Protein AF-A0A3M9ZM61-F1 (afdb_monomer_lite)

Radius of gyration: 12.22 Å; chains: 1; bounding box: 28×28×32 Å

Structure (mmCIF, N/CA/C/O backbone):
data_AF-A0A3M9ZM61-F1
#
_entry.id   AF-A0A3M9ZM61-F1
#
loop_
_atom_site.group_PDB
_atom_site.id
_atom_site.type_symbol
_atom_site.label_atom_id
_atom_site.label_alt_id
_atom_site.label_comp_id
_atom_site.label_asym_id
_atom_site.label_entity_id
_atom_site.label_seq_id
_atom_site.pdbx_PDB_ins_code
_atom_site.Cartn_x
_atom_site.Cartn_y
_atom_site.Cartn_z
_atom_site.occupancy
_atom_site.B_iso_or_equiv
_atom_site.auth_seq_id
_atom_site.auth_comp_id
_atom_site.auth_asym_id
_atom_site.auth_atom_id
_atom_site.pdbx_PDB_model_num
ATOM 1 N N . GLY A 1 1 ? -8.628 3.434 -0.830 1.00 90.06 1 GLY A N 1
ATOM 2 C CA . GLY A 1 1 ? -7.466 4.062 -1.482 1.00 90.06 1 GLY A CA 1
ATOM 3 C C . GLY A 1 1 ? -6.271 3.171 -1.245 1.00 90.06 1 GLY A C 1
ATOM 4 O O . GLY A 1 1 ? -6.468 1.972 -1.159 1.00 90.06 1 GLY A O 1
ATOM 5 N N . GLU A 1 2 ? -5.078 3.734 -1.096 1.00 92.44 2 GLU A N 1
ATOM 6 C CA . GLU A 1 2 ? -3.835 2.996 -0.780 1.00 92.44 2 GLU A CA 1
ATOM 7 C C . GLU A 1 2 ? -3.310 3.297 0.636 1.00 92.44 2 GLU A C 1
ATOM 9 O O . GLU A 1 2 ? -2.161 3.027 0.968 1.00 92.44 2 GLU A O 1
ATOM 14 N N . THR A 1 3 ? -4.156 3.884 1.482 1.00 95.19 3 THR A N 1
ATOM 15 C CA . THR A 1 3 ? -3.845 4.219 2.873 1.00 95.19 3 THR A CA 1
ATOM 16 C C . THR A 1 3 ? -4.887 3.588 3.781 1.00 95.19 3 THR A C 1
ATOM 18 O O . THR A 1 3 ? -6.087 3.690 3.508 1.00 95.19 3 THR A O 1
ATOM 21 N N . LEU A 1 4 ? -4.427 2.970 4.865 1.00 95.00 4 LEU A N 1
ATOM 22 C CA . LEU A 1 4 ? -5.252 2.401 5.922 1.00 95.00 4 LEU A CA 1
ATOM 23 C C . LEU A 1 4 ? -4.955 3.126 7.238 1.00 95.00 4 LEU A C 1
ATOM 25 O O . LEU A 1 4 ? -3.800 3.386 7.560 1.00 95.00 4 LEU A O 1
ATOM 29 N N . GLY A 1 5 ? -5.996 3.483 7.989 1.00 95.44 5 GLY A N 1
ATOM 30 C CA . GLY A 1 5 ? -5.839 4.063 9.322 1.00 95.44 5 GLY A CA 1
ATOM 31 C C . GLY A 1 5 ? -5.704 2.962 10.368 1.00 95.44 5 GLY A C 1
ATOM 32 O O . GLY A 1 5 ? -6.659 2.220 10.579 1.00 95.44 5 GLY A O 1
ATOM 33 N N . ILE A 1 6 ? -4.553 2.878 11.031 1.00 95.44 6 ILE A N 1
ATOM 34 C CA . ILE A 1 6 ? -4.256 1.874 12.060 1.00 95.44 6 ILE A CA 1
ATOM 35 C C . ILE A 1 6 ? -3.964 2.621 13.359 1.00 95.44 6 ILE A C 1
ATOM 37 O O . ILE A 1 6 ? -3.039 3.425 13.414 1.00 95.44 6 ILE A O 1
ATOM 41 N N . ASP A 1 7 ? -4.803 2.438 14.381 1.00 93.44 7 ASP A N 1
ATOM 42 C CA . ASP A 1 7 ? -4.722 3.169 15.659 1.00 93.44 7 ASP A CA 1
ATOM 43 C C . ASP A 1 7 ? -4.617 4.702 15.506 1.00 93.44 7 ASP A C 1
ATOM 45 O O . ASP A 1 7 ? -3.946 5.399 16.266 1.00 93.44 7 ASP A O 1
ATOM 49 N N . GLY A 1 8 ? -5.296 5.251 14.492 1.00 92.31 8 GLY A N 1
ATOM 50 C CA . GLY A 1 8 ? -5.276 6.684 14.174 1.00 92.31 8 GLY A CA 1
ATOM 51 C C . GLY A 1 8 ? -4.034 7.155 13.410 1.00 92.31 8 GLY A C 1
ATOM 52 O O . GLY A 1 8 ? -3.953 8.334 13.064 1.00 92.31 8 GLY A O 1
ATOM 53 N N . VAL A 1 9 ? -3.097 6.257 13.101 1.00 95.88 9 VAL A N 1
ATOM 54 C CA . VAL A 1 9 ? -1.936 6.524 12.250 1.00 95.88 9 VAL A CA 1
ATOM 55 C C . VAL A 1 9 ? -2.294 6.196 10.797 1.00 95.88 9 VAL A C 1
ATOM 57 O O . VAL A 1 9 ? -2.737 5.080 10.517 1.00 95.88 9 VAL A O 1
ATOM 60 N N . PRO A 1 10 ? -2.133 7.135 9.848 1.00 96.56 10 PRO A N 1
ATOM 61 C CA . PRO A 1 10 ? -2.252 6.812 8.434 1.00 96.56 10 PRO A CA 1
ATOM 62 C C . PRO A 1 10 ? -1.052 5.959 8.010 1.00 96.56 10 PRO A C 1
ATOM 64 O O . PRO A 1 10 ? 0.086 6.409 8.098 1.00 96.56 10 PRO A O 1
ATOM 67 N N . THR A 1 11 ? -1.307 4.746 7.533 1.00 97.81 11 THR A N 1
ATOM 68 C CA . THR A 1 11 ? -0.293 3.818 7.019 1.00 97.81 11 THR A CA 1
ATOM 69 C C . THR A 1 11 ? -0.486 3.653 5.519 1.00 97.81 11 THR A C 1
ATOM 71 O O . THR A 1 11 ? -1.564 3.258 5.065 1.00 97.81 11 THR A O 1
ATOM 74 N N . AR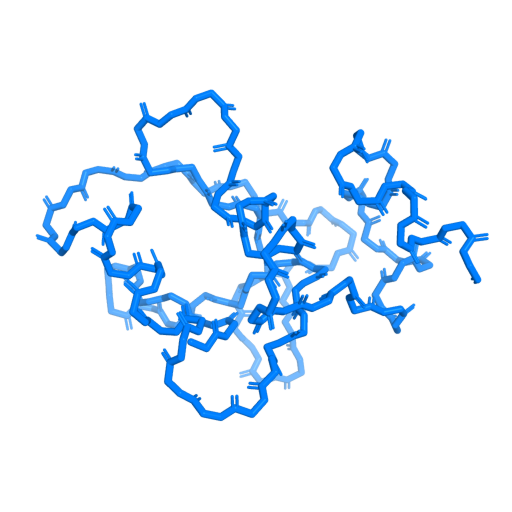G A 1 12 ? 0.545 3.967 4.733 1.00 97.69 12 ARG A N 1
ATOM 75 C CA . ARG A 1 12 ? 0.561 3.730 3.288 1.00 97.69 12 ARG A CA 1
ATOM 76 C C . ARG A 1 12 ? 0.823 2.250 3.024 1.00 97.69 12 ARG A C 1
ATOM 78 O O . ARG A 1 12 ? 1.737 1.653 3.586 1.00 97.69 12 ARG A O 1
ATOM 85 N N . LEU A 1 13 ? 0.028 1.658 2.145 1.00 98.00 13 LEU A N 1
ATOM 86 C CA . LEU A 1 13 ? 0.211 0.279 1.718 1.00 98.00 13 LEU A CA 1
ATOM 87 C C . LEU A 1 13 ? 1.375 0.216 0.723 1.00 98.00 13 LEU A C 1
ATOM 89 O O . LEU A 1 13 ? 1.333 0.852 -0.331 1.00 98.00 13 LEU A O 1
ATOM 93 N N . SER A 1 14 ? 2.425 -0.528 1.070 1.00 98.06 14 SER A N 1
ATOM 94 C CA . SER A 1 14 ? 3.599 -0.693 0.214 1.00 98.06 14 SER A CA 1
ATOM 95 C C . SER A 1 14 ? 3.220 -1.320 -1.126 1.00 98.06 14 SER A C 1
ATOM 97 O O . SER A 1 14 ? 2.383 -2.228 -1.179 1.00 98.06 14 SER A O 1
ATOM 99 N N . LEU A 1 15 ? 3.838 -0.821 -2.200 1.00 97.94 15 LEU A N 1
ATOM 100 C CA . LEU A 1 15 ? 3.634 -1.241 -3.590 1.00 97.94 15 LEU A CA 1
ATOM 101 C C . LEU A 1 15 ? 2.201 -1.106 -4.121 1.00 97.94 15 LEU A C 1
ATOM 103 O O . LEU A 1 15 ? 1.924 -1.615 -5.202 1.00 97.94 15 LEU A O 1
ATOM 107 N N . VAL A 1 16 ? 1.280 -0.441 -3.425 1.00 97.81 16 VAL A N 1
ATOM 108 C CA . VAL A 1 16 ? -0.090 -0.256 -3.917 1.00 97.81 16 VAL A CA 1
ATOM 109 C C . VAL A 1 16 ? -0.238 1.135 -4.511 1.00 97.81 16 VAL A C 1
ATOM 111 O O . VA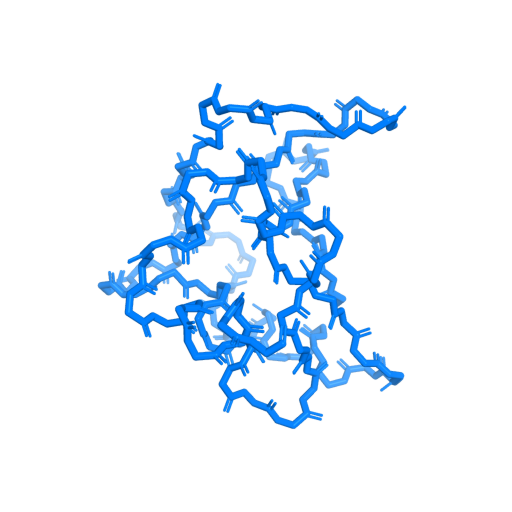L A 1 16 ? 0.017 2.130 -3.838 1.00 97.81 16 VAL A O 1
ATOM 114 N N . ARG A 1 17 ? -0.725 1.188 -5.752 1.00 97.38 17 ARG A N 1
ATOM 115 C CA . ARG A 1 17 ? -1.237 2.398 -6.391 1.00 97.38 17 ARG A CA 1
ATOM 116 C C . ARG A 1 17 ? -2.729 2.238 -6.644 1.00 97.38 17 ARG A C 1
ATOM 118 O O . ARG A 1 17 ? -3.133 1.460 -7.509 1.00 97.38 17 ARG A O 1
ATOM 125 N N . ALA A 1 18 ? -3.560 2.947 -5.893 1.00 97.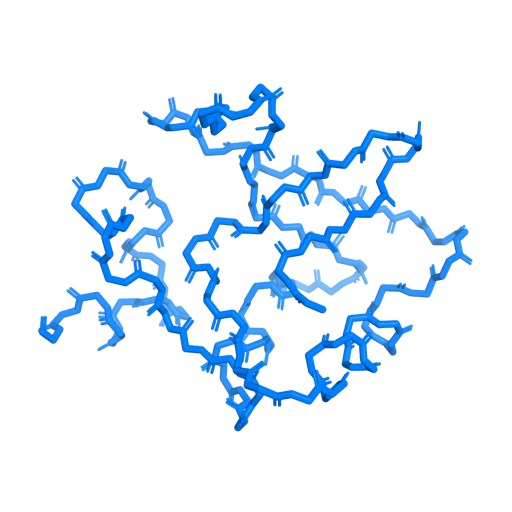38 18 ALA A N 1
ATOM 126 C CA . ALA A 1 18 ? -5.007 2.885 -6.054 1.00 97.38 18 ALA A CA 1
ATOM 127 C C . ALA A 1 18 ? -5.449 3.500 -7.393 1.00 97.38 18 ALA A C 1
ATOM 129 O O . ALA A 1 18 ? -4.990 4.567 -7.803 1.00 97.38 18 ALA A O 1
ATOM 130 N N . GLY A 1 19 ? -6.377 2.824 -8.064 1.00 94.69 19 GLY A N 1
ATOM 131 C CA . GLY A 1 19 ? -7.058 3.334 -9.245 1.00 94.69 19 GLY A CA 1
ATOM 132 C C . GLY A 1 19 ? -8.092 4.418 -8.907 1.00 94.69 19 GLY A C 1
ATOM 133 O O . GLY A 1 19 ? -8.345 4.719 -7.737 1.00 94.69 19 GLY A O 1
ATOM 134 N N . PRO A 1 20 ? -8.716 5.022 -9.932 1.00 93.94 20 PRO A N 1
ATOM 135 C CA . PRO A 1 20 ? -9.765 6.014 -9.733 1.00 93.94 20 PRO A CA 1
ATOM 136 C C . PRO A 1 20 ? -11.025 5.399 -9.105 1.00 93.94 20 PRO A C 1
ATOM 138 O O . PRO A 1 20 ? -11.338 4.228 -9.310 1.00 93.94 20 PRO A O 1
ATOM 141 N N . GLY A 1 21 ? -11.799 6.233 -8.409 1.00 93.19 21 GLY A N 1
ATOM 142 C CA . GLY A 1 21 ? -13.051 5.829 -7.766 1.00 93.19 21 GLY A CA 1
ATOM 143 C C . GLY A 1 21 ? -12.864 5.322 -6.336 1.00 93.19 21 GLY A C 1
ATOM 144 O O . GLY A 1 21 ? -11.856 5.591 -5.683 1.00 93.19 21 GLY A O 1
ATOM 145 N N . ASP A 1 22 ? -13.877 4.629 -5.826 1.00 94.00 22 ASP A N 1
ATOM 146 C CA . ASP A 1 22 ? -13.968 4.157 -4.442 1.00 94.00 22 ASP A CA 1
ATOM 147 C C . ASP A 1 22 ? -13.665 2.662 -4.275 1.00 94.00 22 ASP A C 1
ATOM 149 O O . ASP A 1 22 ? -13.450 2.226 -3.147 1.00 94.00 22 ASP A O 1
ATOM 153 N N . GLY A 1 23 ? -13.549 1.891 -5.362 1.00 96.06 23 GLY A N 1
ATOM 154 C CA . GLY A 1 23 ? -13.379 0.432 -5.316 1.00 96.06 23 GLY A CA 1
ATOM 155 C C . GLY A 1 23 ? -12.243 -0.048 -4.405 1.00 96.06 23 GLY A C 1
ATOM 156 O O . GLY A 1 23 ? -12.442 -0.954 -3.600 1.00 96.06 23 GLY A O 1
ATOM 157 N N . ALA A 1 24 ? -11.081 0.614 -4.426 1.00 96.62 24 ALA A N 1
ATOM 158 C CA . ALA A 1 24 ? -9.971 0.273 -3.532 1.00 96.62 24 ALA A CA 1
ATOM 159 C C . ALA A 1 24 ? -10.296 0.562 -2.056 1.00 96.62 24 ALA A C 1
ATOM 161 O O . ALA A 1 24 ? -9.828 -0.130 -1.160 1.00 96.62 24 ALA A O 1
ATOM 162 N N . ALA A 1 25 ? -11.069 1.617 -1.773 1.00 95.75 25 ALA A N 1
ATOM 163 C CA . ALA A 1 25 ? -11.522 1.912 -0.413 1.00 95.75 25 ALA A CA 1
ATOM 164 C C . ALA A 1 25 ? -12.576 0.902 0.056 1.00 95.75 25 ALA A C 1
ATOM 166 O O . ALA A 1 25 ? -12.499 0.437 1.188 1.00 95.75 25 ALA A O 1
ATOM 167 N N . SER A 1 26 ? -13.519 0.538 -0.813 1.00 95.62 26 SER A N 1
ATOM 168 C CA . SER A 1 26 ? -14.544 -0.464 -0.520 1.00 95.62 26 SER A CA 1
ATOM 169 C C . SER A 1 26 ? -13.938 -1.843 -0.268 1.00 95.62 26 SER A C 1
ATOM 171 O O . SER A 1 26 ? -14.317 -2.485 0.706 1.00 95.62 26 SER A O 1
ATOM 173 N N . LEU A 1 27 ? -12.966 -2.262 -1.086 1.00 95.25 27 LEU A N 1
ATOM 174 C CA . LEU A 1 27 ? -12.249 -3.522 -0.890 1.00 95.25 27 LEU A CA 1
ATOM 175 C C . LEU A 1 27 ? -11.445 -3.513 0.416 1.00 95.25 27 LEU A C 1
ATOM 177 O O . LEU A 1 27 ? -11.496 -4.470 1.178 1.00 95.25 27 LEU A O 1
ATOM 181 N N . LEU A 1 28 ? -10.759 -2.410 0.731 1.00 94.31 28 LEU A N 1
ATOM 182 C CA . LEU A 1 28 ? -10.075 -2.283 2.021 1.00 94.31 28 LEU A CA 1
ATOM 183 C C . LEU A 1 28 ? -11.028 -2.438 3.204 1.00 94.31 28 LEU A C 1
ATOM 185 O O . LEU A 1 28 ? -10.684 -3.113 4.162 1.00 94.31 28 LEU A O 1
ATOM 189 N N . LEU A 1 29 ? -12.218 -1.838 3.146 1.00 93.62 29 LEU A N 1
ATOM 190 C CA . LEU A 1 29 ? -13.204 -1.947 4.223 1.00 93.62 29 LEU A CA 1
ATOM 191 C C . LEU A 1 29 ? -13.787 -3.358 4.362 1.00 93.62 29 LEU A C 1
ATOM 193 O O . LEU A 1 29 ? -14.184 -3.724 5.465 1.00 93.62 29 LEU A O 1
ATOM 197 N N . SER A 1 30 ? -13.864 -4.134 3.275 1.00 93.62 30 SER A N 1
ATOM 198 C CA . SER A 1 30 ? -14.332 -5.522 3.339 1.00 93.62 30 SER A CA 1
ATOM 199 C C . SER A 1 30 ? -13.261 -6.490 3.835 1.00 93.62 30 SER A C 1
ATOM 201 O O . SER A 1 30 ? -13.595 -7.433 4.542 1.00 93.62 30 SER A O 1
ATOM 203 N N . GLU A 1 31 ? -11.995 -6.267 3.473 1.00 93.62 31 GLU A N 1
ATOM 204 C CA . GLU A 1 31 ? -10.867 -7.108 3.903 1.00 93.62 31 GLU A CA 1
ATOM 205 C C . GLU A 1 31 ? -10.374 -6.741 5.313 1.00 93.62 31 GLU A C 1
ATOM 207 O O . GLU A 1 31 ? -9.928 -7.600 6.067 1.00 93.62 31 GLU A O 1
ATOM 212 N N . CYS A 1 32 ? -10.463 -5.462 5.682 1.00 94.38 32 CYS A N 1
ATOM 213 C CA . CYS A 1 32 ? -9.988 -4.902 6.945 1.00 94.38 32 CYS A CA 1
ATOM 214 C C . CYS A 1 32 ? -11.132 -4.172 7.657 1.00 94.38 32 CYS A C 1
ATOM 216 O O . CYS A 1 32 ? -11.221 -2.940 7.634 1.00 94.38 32 CYS A O 1
ATOM 218 N N . GLU A 1 33 ? -12.030 -4.938 8.277 1.00 93.00 33 GLU A N 1
ATOM 219 C CA . GLU A 1 33 ? -13.183 -4.377 8.981 1.00 93.00 33 GLU A CA 1
ATOM 220 C C . GLU A 1 33 ? -12.734 -3.487 10.160 1.00 93.00 33 GLU A C 1
ATOM 222 O O . GLU A 1 33 ? -11.918 -3.906 10.987 1.00 93.00 33 GLU A O 1
ATOM 227 N N . PRO A 1 34 ? -13.261 -2.255 10.296 1.00 93.50 34 PRO A N 1
ATOM 228 C CA . PRO A 1 34 ? -12.906 -1.383 11.409 1.00 93.50 34 PRO A CA 1
ATOM 229 C C . PRO A 1 34 ? -13.109 -2.049 12.778 1.00 93.50 34 PRO A C 1
ATOM 231 O O . PRO A 1 34 ? -14.191 -2.535 13.099 1.00 93.50 34 PRO A O 1
ATOM 234 N N . GLY A 1 35 ? -12.069 -2.013 13.613 1.00 91.94 35 GLY A N 1
ATOM 235 C CA . GLY A 1 35 ? -12.064 -2.645 14.937 1.00 91.94 35 GLY A CA 1
ATOM 236 C C . GLY A 1 35 ? -11.512 -4.074 14.957 1.00 91.94 35 GLY A C 1
ATOM 237 O O . GLY A 1 35 ? -11.411 -4.655 16.039 1.00 91.94 35 GLY A O 1
ATOM 238 N N . SER A 1 36 ? -11.126 -4.634 13.806 1.00 92.38 36 SER A N 1
ATOM 239 C CA . SER A 1 36 ? -10.390 -5.896 13.741 1.00 92.38 36 SER A CA 1
ATOM 240 C C . SER A 1 36 ? -8.930 -5.734 14.180 1.00 92.38 36 SER A C 1
ATOM 242 O O . SER A 1 36 ? -8.364 -4.640 14.186 1.00 92.38 36 SER A O 1
ATOM 244 N N . TRP A 1 37 ? -8.292 -6.858 14.508 1.00 93.25 37 TRP A N 1
ATOM 245 C CA . TRP A 1 37 ? -6.840 -6.912 14.664 1.00 93.25 37 TRP A CA 1
ATOM 246 C C . TRP A 1 37 ? -6.162 -6.966 13.299 1.00 93.25 37 TRP A C 1
ATOM 248 O O . TRP A 1 37 ? -6.666 -7.605 12.374 1.00 93.25 37 TRP A O 1
ATOM 258 N N . VAL A 1 38 ? -4.997 -6.332 13.204 1.00 96.62 38 VAL A N 1
ATOM 259 C CA . VAL A 1 38 ? -4.140 -6.378 12.020 1.00 96.62 38 VAL A CA 1
ATOM 260 C C . VAL A 1 38 ? -2.701 -6.679 12.422 1.00 96.62 38 VAL A C 1
ATOM 262 O O . VAL A 1 38 ? -2.278 -6.379 13.540 1.00 96.62 38 VAL A O 1
ATOM 265 N N . THR A 1 39 ? -1.936 -7.263 11.507 1.00 96.81 39 THR A N 1
ATOM 266 C CA . THR A 1 39 ? -0.473 -7.318 11.596 1.00 96.81 39 THR A CA 1
ATOM 267 C C . THR A 1 39 ? 0.104 -6.382 10.551 1.00 96.81 39 THR A C 1
ATOM 269 O O . THR A 1 39 ? -0.296 -6.421 9.388 1.00 96.81 39 THR A O 1
ATOM 272 N N . VAL A 1 40 ? 1.023 -5.525 10.981 1.00 97.38 40 VAL A N 1
ATOM 273 C CA . VAL A 1 40 ? 1.689 -4.544 10.127 1.00 97.38 40 VAL A CA 1
ATOM 274 C C . VAL A 1 40 ? 3.133 -4.979 9.965 1.00 97.38 40 VAL A C 1
ATOM 276 O O . VAL A 1 40 ? 3.856 -5.071 10.955 1.00 97.38 40 VAL A O 1
ATOM 279 N N . ASP A 1 41 ? 3.519 -5.252 8.727 1.00 97.38 41 ASP A N 1
ATOM 280 C CA . ASP A 1 41 ? 4.885 -5.570 8.333 1.00 97.38 41 ASP A CA 1
ATOM 281 C C . ASP A 1 41 ? 5.469 -4.342 7.627 1.00 97.38 41 ASP A C 1
ATOM 283 O O . ASP A 1 41 ? 5.033 -3.980 6.532 1.00 97.38 41 ASP A O 1
ATOM 287 N N . ILE A 1 42 ? 6.334 -3.609 8.327 1.00 98.25 42 ILE A N 1
ATOM 288 C CA . ILE A 1 42 ? 6.894 -2.344 7.838 1.00 98.25 42 ILE A CA 1
ATOM 289 C C . ILE A 1 42 ? 7.939 -2.657 6.778 1.00 98.25 42 ILE A C 1
ATOM 291 O O . ILE A 1 42 ? 8.759 -3.534 6.986 1.00 98.25 42 ILE A O 1
ATOM 295 N N . ASP A 1 43 ? 7.931 -1.899 5.685 1.00 97.75 43 ASP A N 1
ATOM 296 C CA . ASP A 1 43 ? 8.942 -2.027 4.638 1.00 97.75 43 ASP A CA 1
ATOM 297 C C . ASP A 1 43 ? 10.318 -1.602 5.174 1.00 97.75 43 ASP A C 1
ATOM 299 O O . ASP A 1 43 ? 10.566 -0.414 5.389 1.00 97.75 43 ASP A O 1
ATOM 303 N N . ASP A 1 44 ? 11.222 -2.553 5.393 1.00 96.88 44 ASP A N 1
ATOM 304 C CA . ASP A 1 44 ? 12.538 -2.310 5.995 1.00 96.88 44 ASP A CA 1
ATOM 305 C C . ASP A 1 44 ? 13.401 -1.352 5.158 1.00 96.88 44 ASP A C 1
ATOM 307 O O . ASP A 1 44 ? 14.222 -0.592 5.687 1.00 96.88 44 ASP A O 1
ATOM 311 N N . ALA A 1 45 ? 13.221 -1.364 3.836 1.00 96.38 45 ALA A N 1
ATOM 312 C CA . ALA A 1 45 ? 13.990 -0.544 2.909 1.00 96.38 45 ALA A CA 1
ATOM 313 C C . ALA A 1 45 ? 13.367 0.843 2.681 1.00 96.38 45 ALA A C 1
ATOM 315 O O . ALA A 1 45 ? 14.075 1.792 2.326 1.00 96.38 45 ALA A O 1
ATOM 316 N N . MET A 1 46 ? 12.061 0.985 2.914 1.00 95.69 46 MET A N 1
ATOM 317 C CA . MET A 1 46 ? 11.335 2.251 2.821 1.00 95.69 46 MET A CA 1
ATOM 318 C C . MET A 1 46 ? 10.330 2.421 3.966 1.00 95.69 46 MET A C 1
ATOM 320 O O . MET A 1 46 ? 9.139 2.527 3.706 1.00 95.69 46 MET A O 1
ATOM 324 N N . PRO A 1 47 ? 10.766 2.528 5.230 1.00 96.81 47 PRO A N 1
ATOM 325 C CA . PRO A 1 47 ? 9.861 2.422 6.379 1.00 96.81 47 PRO A CA 1
ATOM 326 C C . PRO A 1 47 ? 8.864 3.580 6.509 1.00 96.81 47 PRO A C 1
ATOM 328 O O . PRO A 1 47 ? 7.854 3.454 7.203 1.00 96.81 47 PRO A O 1
ATOM 331 N N . ILE A 1 48 ? 9.140 4.716 5.862 1.00 97.06 48 ILE A N 1
ATOM 332 C CA . ILE A 1 48 ? 8.301 5.916 5.866 1.00 97.06 48 ILE A CA 1
ATOM 333 C C . ILE A 1 48 ? 8.240 6.541 4.473 1.00 97.06 48 ILE A C 1
ATOM 335 O O . ILE A 1 48 ? 9.228 6.543 3.736 1.00 97.06 48 ILE A O 1
ATOM 339 N N . ASP A 1 49 ? 7.094 7.119 4.128 1.00 94.19 49 ASP A N 1
ATOM 340 C CA . ASP A 1 49 ? 6.934 7.894 2.903 1.00 94.19 49 ASP A CA 1
ATOM 341 C C . ASP A 1 49 ? 7.357 9.366 3.081 1.00 94.19 49 ASP A C 1
ATOM 343 O O . ASP A 1 49 ? 7.757 9.818 4.158 1.00 94.19 49 ASP A O 1
ATOM 347 N N . ALA A 1 50 ? 7.259 10.147 2.002 1.00 91.81 50 ALA A N 1
ATOM 348 C CA . ALA A 1 50 ? 7.630 11.563 2.001 1.00 91.81 50 ALA A CA 1
ATOM 349 C C . ALA A 1 50 ? 6.781 12.441 2.946 1.00 91.81 50 ALA A C 1
ATOM 351 O O . ALA A 1 50 ? 7.211 13.540 3.298 1.00 91.81 50 ALA A O 1
ATOM 352 N N . ALA A 1 51 ? 5.588 11.986 3.343 1.00 92.31 51 ALA A N 1
ATOM 353 C CA . ALA A 1 51 ? 4.720 12.664 4.302 1.00 92.31 51 ALA A CA 1
ATOM 354 C C . ALA A 1 51 ? 4.958 12.190 5.751 1.00 92.31 51 ALA A C 1
ATOM 356 O O . ALA A 1 51 ? 4.350 12.729 6.677 1.00 92.31 51 ALA A O 1
ATOM 357 N N . GLY A 1 52 ? 5.853 11.217 5.956 1.00 95.00 52 GLY A N 1
ATOM 358 C CA . GLY A 1 52 ? 6.157 10.620 7.253 1.00 95.00 52 GLY A CA 1
ATOM 359 C C . GLY A 1 52 ? 5.181 9.519 7.673 1.00 95.00 52 GLY A C 1
ATOM 360 O O . GLY A 1 52 ? 5.203 9.115 8.835 1.00 95.00 52 GLY A O 1
ATOM 361 N N . ALA A 1 53 ? 4.323 9.040 6.767 1.00 96.62 53 ALA A N 1
ATOM 362 C CA . ALA A 1 53 ? 3.449 7.904 7.035 1.00 96.62 53 ALA A CA 1
ATOM 363 C C . ALA A 1 53 ? 4.251 6.595 6.943 1.00 96.62 53 ALA A C 1
ATOM 365 O O . ALA A 1 53 ? 5.052 6.454 6.015 1.00 96.62 53 ALA A O 1
ATOM 366 N N . PRO A 1 54 ? 4.041 5.622 7.851 1.00 98.25 54 PRO A N 1
ATOM 367 C CA . PRO A 1 54 ? 4.635 4.300 7.710 1.00 98.25 54 PRO A CA 1
ATOM 368 C C . PRO A 1 54 ? 4.217 3.646 6.394 1.00 98.25 54 PRO A C 1
ATOM 370 O O . PRO A 1 54 ? 3.061 3.777 5.980 1.00 98.25 54 PRO A O 1
ATOM 373 N N . VAL A 1 55 ? 5.137 2.918 5.771 1.00 98.38 55 VAL A N 1
ATOM 374 C CA . VAL A 1 55 ? 4.888 2.139 4.552 1.00 98.38 55 VAL A CA 1
ATOM 375 C C . VAL A 1 55 ? 4.952 0.660 4.907 1.00 98.38 55 VAL A C 1
AT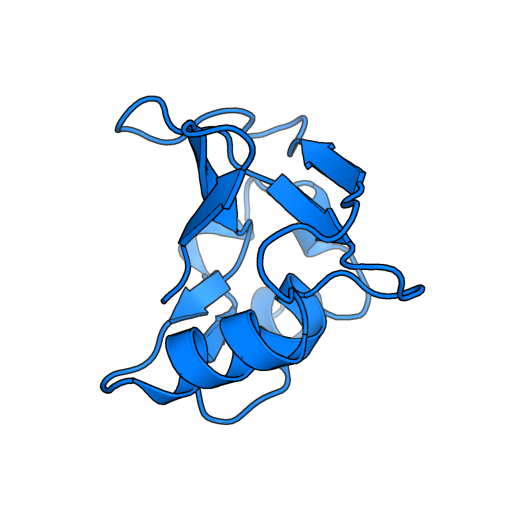OM 377 O O . VAL A 1 55 ? 5.925 0.219 5.515 1.00 98.38 55 VAL A O 1
ATOM 380 N N . ALA A 1 56 ? 3.908 -0.099 4.575 1.00 98.31 56 ALA A N 1
ATOM 381 C CA . ALA A 1 56 ? 3.766 -1.456 5.100 1.00 98.31 56 ALA A CA 1
ATOM 382 C C . ALA A 1 56 ? 2.996 -2.419 4.191 1.00 98.31 56 ALA A C 1
ATOM 384 O O . ALA A 1 56 ? 2.108 -2.016 3.431 1.00 98.31 56 ALA A O 1
ATOM 385 N N . ALA A 1 57 ? 3.264 -3.712 4.351 1.00 98.06 57 ALA A N 1
ATOM 386 C CA . ALA A 1 57 ? 2.315 -4.769 4.035 1.00 98.06 57 ALA A CA 1
ATOM 387 C C . ALA A 1 57 ? 1.410 -5.018 5.254 1.00 98.06 57 ALA A C 1
ATOM 389 O O . ALA A 1 57 ? 1.885 -5.217 6.372 1.00 98.06 57 ALA A O 1
ATOM 390 N N . VAL A 1 58 ? 0.088 -4.988 5.066 1.00 98.00 58 VAL A N 1
ATOM 391 C CA . VAL A 1 58 ? -0.870 -5.125 6.178 1.00 98.00 58 VAL A CA 1
ATOM 392 C C . VAL A 1 58 ? -1.692 -6.395 6.031 1.00 98.00 58 VAL A C 1
ATOM 394 O O . VAL A 1 58 ? -2.286 -6.629 4.985 1.00 98.00 58 VAL A O 1
ATOM 397 N N . HIS A 1 59 ? -1.774 -7.190 7.095 1.00 97.25 59 HIS A N 1
ATOM 398 C CA . HIS A 1 59 ? -2.555 -8.423 7.153 1.00 97.25 59 HIS A CA 1
ATOM 399 C C . HIS A 1 59 ? -3.782 -8.226 8.042 1.00 97.25 59 HIS A C 1
ATOM 401 O O . HIS A 1 59 ? -3.653 -7.934 9.232 1.00 97.25 59 HIS A O 1
ATOM 407 N N . CYS A 1 60 ? -4.970 -8.428 7.475 1.00 95.12 60 CYS A N 1
ATOM 408 C CA . CYS A 1 60 ? -6.254 -8.254 8.156 1.00 95.12 60 CYS A CA 1
ATOM 409 C C . CYS A 1 60 ? -6.892 -9.612 8.486 1.00 95.12 60 CYS A C 1
ATOM 411 O O . CYS A 1 60 ? -7.982 -9.944 8.040 1.00 95.12 60 CYS A O 1
ATOM 413 N N . GLY A 1 61 ? -6.163 -10.443 9.240 1.00 86.94 61 GLY A N 1
ATOM 414 C CA . GLY A 1 61 ? -6.622 -11.766 9.692 1.00 86.94 61 GLY A CA 1
ATOM 415 C C . GLY A 1 61 ? -6.470 -12.916 8.684 1.00 86.94 61 GLY A C 1
ATOM 416 O O . GLY A 1 61 ? -6.676 -14.067 9.063 1.00 86.94 61 GLY A O 1
ATOM 417 N N . GLY A 1 62 ? -6.087 -12.628 7.436 1.00 84.56 62 GLY A N 1
ATOM 418 C CA . GLY A 1 62 ? -5.741 -13.621 6.412 1.00 84.56 62 GLY A CA 1
ATOM 419 C C . GLY A 1 62 ? -4.239 -13.922 6.321 1.00 84.56 62 GLY A C 1
ATOM 420 O O . GLY A 1 62 ? -3.418 -13.215 6.903 1.00 84.56 62 GLY A O 1
ATOM 421 N N . GLU A 1 63 ? -3.882 -14.967 5.563 1.00 87.00 63 GLU A N 1
ATOM 422 C CA . GLU A 1 63 ? -2.477 -15.324 5.284 1.00 87.00 63 GLU A CA 1
ATOM 423 C C . GLU A 1 63 ? -1.790 -14.327 4.341 1.00 87.00 63 GLU A C 1
ATOM 425 O O . GLU A 1 63 ? -0.596 -14.080 4.477 1.00 87.00 63 GLU A O 1
ATOM 430 N N . ALA A 1 64 ? -2.534 -13.749 3.395 1.00 93.62 64 ALA A N 1
ATOM 431 C CA . ALA A 1 64 ? -2.014 -12.762 2.455 1.00 93.62 64 ALA A CA 1
ATOM 432 C C . ALA A 1 64 ? -2.263 -11.328 2.957 1.00 93.62 64 ALA A C 1
ATOM 434 O O . ALA A 1 64 ? -3.296 -11.069 3.586 1.00 93.62 64 ALA A O 1
ATOM 435 N N . PRO A 1 65 ? -1.368 -10.372 2.650 1.00 97.19 65 PRO A N 1
ATOM 436 C CA . PRO A 1 65 ? -1.603 -8.976 2.978 1.00 97.19 65 PRO A CA 1
ATOM 437 C C . PRO A 1 65 ? -2.720 -8.402 2.099 1.00 97.19 65 PRO A C 1
ATOM 439 O O . PRO A 1 65 ? -2.855 -8.759 0.927 1.00 97.19 65 PRO A O 1
ATOM 442 N N . VAL A 1 66 ? -3.470 -7.429 2.615 1.00 97.25 66 VAL A N 1
ATOM 443 C CA . VAL A 1 66 ? -4.504 -6.709 1.853 1.00 97.25 66 VAL A CA 1
ATOM 444 C C . VAL A 1 66 ? -3.925 -5.986 0.630 1.00 97.25 66 VAL A C 1
ATOM 446 O O . VAL A 1 66 ? -4.621 -5.772 -0.361 1.00 97.25 66 VAL A O 1
ATOM 449 N N . ASN A 1 67 ? -2.622 -5.680 0.652 1.00 97.94 67 ASN A N 1
ATOM 450 C CA . ASN A 1 67 ? -1.867 -5.196 -0.503 1.00 97.94 67 ASN A CA 1
ATOM 451 C C . ASN A 1 67 ? -2.042 -6.133 -1.710 1.00 97.94 67 ASN A C 1
ATOM 453 O O . ASN A 1 67 ? -2.334 -5.662 -2.807 1.00 97.94 67 ASN A O 1
ATOM 457 N N . ALA A 1 68 ? -1.938 -7.450 -1.492 1.00 97.25 68 ALA A N 1
ATOM 458 C CA . ALA A 1 68 ? -2.092 -8.468 -2.528 1.00 97.25 68 ALA A CA 1
ATOM 459 C C . ALA A 1 68 ? -3.514 -8.482 -3.106 1.00 97.25 68 ALA A C 1
ATOM 461 O O . ALA A 1 68 ? -3.685 -8.546 -4.324 1.00 97.25 68 ALA A O 1
ATOM 462 N N . ALA A 1 69 ? -4.531 -8.374 -2.244 1.00 95.94 69 ALA A N 1
ATOM 463 C CA . ALA A 1 69 ? -5.929 -8.307 -2.667 1.00 95.94 69 ALA A CA 1
ATOM 464 C C . ALA A 1 69 ? -6.200 -7.068 -3.535 1.00 95.94 69 ALA A C 1
ATOM 466 O O . ALA A 1 69 ? -6.864 -7.165 -4.565 1.00 95.94 69 ALA A O 1
ATOM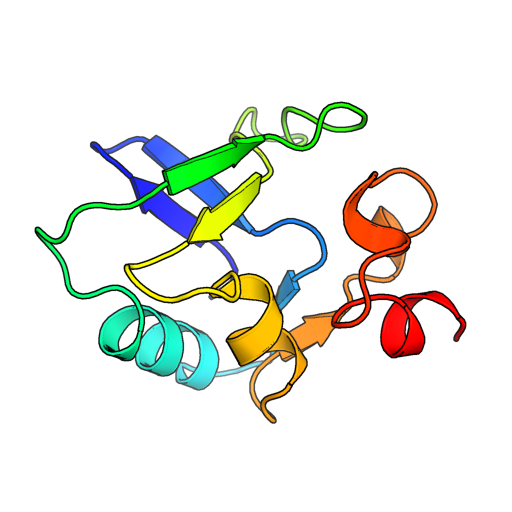 467 N N . LEU A 1 70 ? -5.635 -5.914 -3.164 1.00 97.06 70 LEU A N 1
ATOM 468 C CA . LEU A 1 70 ? -5.769 -4.684 -3.939 1.00 97.06 70 LEU A CA 1
ATOM 469 C C . LEU A 1 70 ? -5.105 -4.794 -5.310 1.00 97.06 70 LEU A C 1
ATOM 471 O O . LEU A 1 70 ? -5.779 -4.557 -6.310 1.00 97.06 70 LEU A O 1
ATOM 475 N N . VAL A 1 71 ? -3.823 -5.168 -5.384 1.00 96.69 71 VAL A N 1
ATOM 476 C CA . VAL A 1 71 ? -3.111 -5.233 -6.677 1.00 96.69 71 VAL A CA 1
ATOM 477 C C . VAL A 1 71 ? -3.586 -6.379 -7.573 1.00 96.69 71 VAL A C 1
ATOM 479 O O . VAL A 1 71 ? -3.357 -6.348 -8.779 1.00 96.69 71 VAL A O 1
ATOM 482 N N . GLY A 1 72 ? -4.235 -7.393 -6.995 1.00 95.38 72 GLY A N 1
ATOM 483 C CA . GLY A 1 72 ? -4.907 -8.465 -7.728 1.00 95.38 72 GLY A CA 1
ATOM 484 C C . GLY A 1 72 ? -6.321 -8.114 -8.203 1.00 95.38 72 GLY A C 1
ATOM 485 O O . GLY A 1 72 ? -6.926 -8.913 -8.916 1.00 95.38 72 GLY A O 1
ATOM 486 N N . SER A 1 73 ? -6.856 -6.956 -7.808 1.00 95.38 73 SER A N 1
ATOM 487 C CA . SER A 1 73 ? -8.175 -6.465 -8.219 1.00 95.38 73 SER A CA 1
ATOM 488 C C . SER A 1 73 ? -8.083 -5.485 -9.393 1.00 95.38 73 SER A C 1
ATOM 490 O O . SER A 1 73 ? -7.016 -4.969 -9.709 1.00 95.38 73 SER A O 1
ATOM 492 N N . ASP A 1 74 ? -9.230 -5.123 -9.971 1.00 96.19 74 ASP A N 1
ATOM 493 C CA . ASP A 1 74 ? -9.321 -4.050 -10.974 1.00 96.19 74 ASP A CA 1
ATOM 494 C C . ASP A 1 74 ? -9.304 -2.634 -10.347 1.00 96.19 74 ASP A C 1
ATOM 496 O O . ASP A 1 74 ? -9.561 -1.636 -11.025 1.00 96.19 74 ASP A O 1
ATOM 500 N N . HIS A 1 75 ? -9.052 -2.519 -9.036 1.00 96.62 75 HIS A N 1
ATOM 501 C CA . HIS A 1 75 ? -9.115 -1.257 -8.291 1.00 96.62 75 HIS A CA 1
ATOM 502 C C . HIS A 1 75 ? -7.754 -0.686 -7.894 1.00 96.62 75 HIS A C 1
ATOM 504 O O . HIS A 1 75 ? -7.697 0.436 -7.387 1.00 96.62 75 HIS A O 1
ATOM 510 N N . ALA A 1 76 ? -6.666 -1.420 -8.104 1.00 97.50 76 ALA A N 1
ATOM 511 C CA . ALA A 1 76 ? -5.316 -0.937 -7.860 1.00 97.50 76 ALA A CA 1
ATOM 512 C C . ALA A 1 76 ? -4.321 -1.624 -8.797 1.00 97.50 76 ALA A C 1
ATOM 514 O O . ALA A 1 76 ? -4.618 -2.634 -9.425 1.00 97.50 76 ALA A O 1
ATOM 515 N N . SER A 1 77 ? -3.121 -1.068 -8.876 1.00 97.12 77 SER A N 1
ATOM 516 C CA . SER A 1 77 ? -1.981 -1.679 -9.546 1.00 97.12 77 SER A CA 1
ATOM 517 C C . SER A 1 77 ? -0.779 -1.695 -8.615 1.00 97.12 77 SER A C 1
ATOM 519 O O . SER A 1 77 ? -0.758 -1.005 -7.593 1.00 97.12 77 SER A O 1
ATOM 521 N N . VAL A 1 78 ? 0.253 -2.439 -9.002 1.00 97.88 78 VAL A N 1
ATOM 522 C CA . VAL A 1 78 ? 1.559 -2.305 -8.360 1.00 97.88 78 VAL A CA 1
ATOM 523 C C . VAL A 1 78 ? 2.111 -0.896 -8.615 1.00 97.88 78 VAL A C 1
ATOM 525 O O . VAL A 1 78 ? 2.064 -0.396 -9.743 1.00 97.88 78 VAL A O 1
ATOM 528 N N . ASP A 1 79 ? 2.597 -0.237 -7.565 1.00 97.00 79 ASP A N 1
ATOM 529 C CA . ASP A 1 79 ? 3.297 1.043 -7.649 1.00 97.00 79 ASP A CA 1
ATOM 530 C C . ASP A 1 79 ? 4.732 0.816 -8.148 1.00 97.00 79 ASP A C 1
ATOM 532 O O . ASP A 1 79 ? 5.644 0.521 -7.374 1.00 97.00 79 ASP A O 1
ATOM 536 N N . GLY A 1 80 ? 4.923 0.944 -9.464 1.00 95.88 80 GLY A N 1
ATOM 537 C CA . GLY A 1 80 ? 6.214 0.720 -10.122 1.00 95.88 80 GLY A CA 1
ATOM 538 C C . GLY A 1 80 ? 7.357 1.590 -9.589 1.00 95.88 80 GLY A C 1
ATOM 539 O O . GLY A 1 80 ? 8.508 1.157 -9.606 1.00 95.88 80 GLY A O 1
ATOM 540 N N . ASP A 1 81 ? 7.057 2.773 -9.043 1.00 94.50 81 ASP A N 1
ATOM 541 C CA . ASP A 1 81 ? 8.079 3.676 -8.497 1.00 94.50 81 ASP A CA 1
ATOM 542 C C . ASP A 1 81 ? 8.695 3.125 -7.199 1.00 94.50 81 ASP A C 1
ATOM 544 O O . ASP A 1 81 ? 9.810 3.488 -6.823 1.00 94.50 81 ASP A O 1
ATOM 548 N N . MET A 1 82 ? 7.987 2.215 -6.525 1.00 95.62 82 MET A N 1
ATOM 549 C CA . MET A 1 82 ? 8.424 1.576 -5.285 1.00 95.62 82 MET A CA 1
ATOM 550 C C . MET A 1 82 ? 9.162 0.250 -5.524 1.00 95.62 82 MET A C 1
ATOM 552 O O . MET A 1 82 ? 9.880 -0.210 -4.637 1.00 95.62 82 MET A O 1
ATOM 556 N N . CYS A 1 83 ? 9.043 -0.353 -6.711 1.00 96.62 83 CYS A N 1
ATOM 557 C CA . CYS A 1 83 ? 9.573 -1.690 -7.010 1.00 96.62 83 CYS A CA 1
ATOM 558 C C . CYS A 1 83 ? 11.099 -1.815 -6.895 1.00 96.62 83 CYS A C 1
ATOM 560 O O . CYS A 1 83 ? 11.604 -2.899 -6.620 1.00 96.62 83 CYS A O 1
ATOM 562 N N . ALA A 1 84 ? 11.844 -0.727 -7.103 1.00 94.94 84 ALA A N 1
ATOM 563 C CA . ALA A 1 84 ? 13.305 -0.745 -6.998 1.00 94.94 84 ALA A CA 1
ATOM 564 C C . ALA A 1 84 ? 13.815 -0.726 -5.547 1.00 94.94 84 ALA A C 1
ATOM 566 O O . ALA A 1 84 ? 14.983 -1.032 -5.308 1.00 94.94 84 ALA A O 1
ATOM 567 N N . SER A 1 85 ? 12.959 -0.334 -4.604 1.00 95.75 85 SER A N 1
ATOM 568 C CA . SER A 1 85 ? 13.360 -0.021 -3.234 1.00 95.75 85 SER A CA 1
ATOM 569 C C . SER A 1 85 ? 12.648 -0.886 -2.206 1.00 95.75 85 SER A C 1
ATOM 571 O O . SER A 1 85 ? 13.268 -1.246 -1.219 1.00 95.75 85 SER A O 1
ATOM 573 N N . SER A 1 86 ? 11.376 -1.221 -2.426 1.00 97.00 86 SER A N 1
ATOM 574 C CA . SER A 1 86 ? 10.578 -2.014 -1.491 1.00 97.00 86 SER A CA 1
ATOM 575 C C . SER A 1 86 ? 11.099 -3.442 -1.399 1.00 97.00 86 SER A C 1
ATOM 577 O O . SER A 1 86 ? 11.274 -4.108 -2.423 1.00 97.00 86 SER A O 1
ATOM 579 N N . GLU A 1 87 ? 11.263 -3.957 -0.183 1.00 96.31 87 GLU A N 1
ATOM 580 C CA . GLU A 1 87 ? 11.588 -5.376 0.005 1.00 96.31 87 GLU A CA 1
ATOM 581 C C . GLU A 1 87 ? 10.461 -6.303 -0.481 1.00 96.31 87 GLU A C 1
ATOM 583 O O . GLU A 1 87 ? 10.705 -7.414 -0.962 1.00 96.31 87 GLU A O 1
ATOM 588 N N . PHE A 1 88 ? 9.219 -5.808 -0.457 1.00 97.38 88 PHE A N 1
ATOM 589 C CA . PHE A 1 88 ? 8.049 -6.557 -0.892 1.00 97.38 88 PHE A CA 1
ATOM 590 C C . PHE A 1 88 ? 8.000 -6.767 -2.410 1.00 97.38 88 PHE A C 1
ATOM 592 O O . PHE A 1 88 ? 7.202 -7.575 -2.884 1.00 97.38 88 PHE A O 1
ATOM 599 N N . ALA A 1 89 ? 8.863 -6.105 -3.193 1.00 97.06 89 ALA A N 1
ATOM 600 C CA . ALA A 1 89 ? 8.874 -6.211 -4.655 1.00 97.06 89 ALA A CA 1
ATOM 601 C C . ALA A 1 89 ? 9.167 -7.640 -5.147 1.00 97.06 89 ALA A C 1
ATOM 603 O O . ALA A 1 89 ? 8.831 -8.005 -6.276 1.00 97.06 89 ALA A O 1
ATOM 604 N N . LEU A 1 90 ? 9.773 -8.462 -4.284 1.00 94.44 90 LEU A N 1
ATOM 605 C CA . LEU A 1 90 ? 10.108 -9.858 -4.551 1.00 94.44 90 LEU A CA 1
ATOM 606 C C . LEU A 1 90 ? 9.021 -10.849 -4.102 1.00 94.44 90 LEU A C 1
ATOM 608 O O . LEU A 1 90 ? 9.146 -12.043 -4.377 1.00 94.44 90 LEU A O 1
ATOM 612 N N . HIS A 1 91 ? 7.956 -10.390 -3.437 1.00 95.62 91 HIS A N 1
ATOM 613 C CA . HIS A 1 91 ? 6.850 -11.263 -3.045 1.00 95.62 91 HIS A CA 1
ATOM 614 C C . HIS A 1 91 ? 6.014 -11.702 -4.251 1.00 95.62 91 HIS A C 1
ATOM 616 O O . HIS A 1 91 ? 5.839 -10.964 -5.221 1.00 95.62 91 HIS A O 1
ATOM 622 N N . GLU A 1 92 ? 5.425 -12.898 -4.168 1.00 94.75 92 GLU A N 1
ATOM 623 C CA . GLU A 1 92 ? 4.664 -13.516 -5.266 1.00 94.75 92 GLU A CA 1
ATOM 624 C C . GLU A 1 92 ? 3.502 -12.658 -5.792 1.00 94.75 92 GLU A C 1
ATOM 626 O O . GLU A 1 92 ? 3.194 -12.692 -6.985 1.00 94.75 92 GLU A O 1
ATOM 631 N N . TRP A 1 93 ? 2.887 -11.859 -4.917 1.00 94.19 93 TRP A N 1
ATOM 632 C CA . TRP A 1 93 ? 1.771 -10.981 -5.257 1.00 94.19 93 TRP A CA 1
ATOM 633 C C . TRP A 1 93 ? 2.218 -9.699 -5.974 1.00 94.19 93 TRP A C 1
ATOM 635 O O . TRP A 1 93 ? 1.439 -9.123 -6.729 1.00 94.19 93 TRP A O 1
ATOM 645 N N . ALA A 1 94 ? 3.470 -9.273 -5.786 1.00 95.56 94 ALA A N 1
ATOM 646 C CA . ALA A 1 94 ? 4.020 -8.045 -6.359 1.00 95.56 94 ALA A CA 1
ATOM 647 C C . ALA A 1 94 ? 4.908 -8.298 -7.585 1.00 95.56 94 ALA A C 1
ATOM 649 O O . ALA A 1 94 ? 4.945 -7.477 -8.504 1.00 95.56 94 ALA A O 1
ATOM 650 N N . VAL A 1 95 ? 5.597 -9.444 -7.630 1.00 94.75 95 VAL A N 1
ATOM 651 C CA . VAL A 1 95 ? 6.682 -9.716 -8.586 1.00 94.75 95 VAL A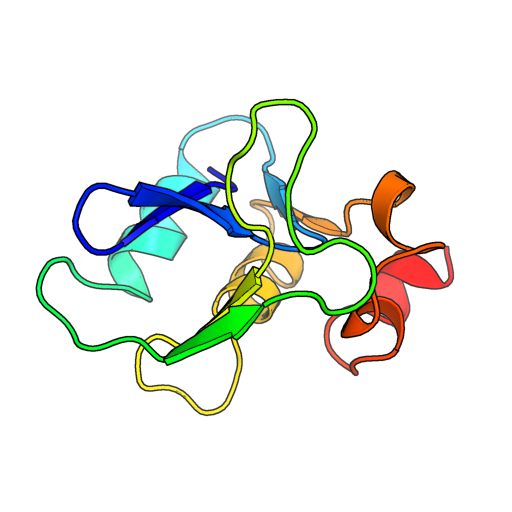 CA 1
ATOM 652 C C . VAL A 1 95 ? 6.252 -9.549 -10.042 1.00 94.75 95 VAL A C 1
ATOM 654 O O . VAL A 1 95 ? 7.016 -9.048 -10.860 1.00 94.75 95 VAL A O 1
ATOM 657 N N . ARG A 1 96 ? 5.008 -9.912 -10.385 1.00 91.88 96 ARG A N 1
ATOM 658 C CA . ARG A 1 96 ? 4.494 -9.744 -11.753 1.00 91.88 96 ARG A CA 1
ATOM 659 C C . ARG A 1 96 ? 4.324 -8.278 -12.141 1.00 91.88 96 ARG A C 1
ATOM 661 O O . ARG A 1 96 ? 4.558 -7.950 -13.296 1.00 91.88 96 ARG A O 1
ATOM 668 N N . GLY A 1 97 ? 3.916 -7.426 -11.203 1.00 92.31 97 GLY A N 1
ATOM 669 C CA . GLY A 1 97 ? 3.780 -5.991 -11.446 1.00 92.31 97 GLY A CA 1
ATOM 670 C C . GLY A 1 97 ? 5.121 -5.258 -11.425 1.00 92.31 97 GLY A C 1
ATOM 671 O O . GLY A 1 97 ? 5.291 -4.310 -12.179 1.00 92.31 97 GLY A O 1
ATOM 672 N N . CYS A 1 98 ? 6.085 -5.728 -10.628 1.00 94.94 98 CYS A N 1
ATOM 673 C CA . CYS A 1 98 ? 7.429 -5.146 -10.557 1.00 94.94 98 CYS A CA 1
ATOM 674 C C . CYS A 1 98 ? 8.403 -5.631 -11.642 1.00 94.94 98 CYS A C 1
ATOM 676 O O . CYS A 1 98 ? 9.444 -5.015 -11.841 1.00 94.94 98 CYS A O 1
ATOM 678 N N . ALA A 1 99 ? 8.097 -6.727 -12.339 1.00 87.50 99 ALA A N 1
ATOM 679 C CA . ALA A 1 99 ? 8.898 -7.220 -13.464 1.00 87.50 99 ALA A CA 1
ATOM 680 C C . ALA A 1 99 ? 8.604 -6.503 -14.800 1.00 87.50 99 ALA A C 1
ATOM 682 O O . ALA A 1 99 ? 9.193 -6.874 -15.820 1.00 87.50 99 ALA A O 1
ATOM 683 N N . GLY A 1 100 ? 7.655 -5.559 -14.801 1.00 62.34 100 GLY A N 1
ATOM 684 C CA . GLY A 1 100 ? 7.179 -4.819 -15.974 1.00 62.34 100 GLY A CA 1
ATOM 685 C C . GLY A 1 100 ? 7.983 -3.572 -16.312 1.00 62.34 100 GLY A C 1
ATOM 686 O O . GLY A 1 100 ? 8.683 -3.042 -15.424 1.00 62.34 100 GLY A O 1
#

Secondary structure (DSSP, 8-state):
--EEEETTEEEEETTEEE-SSSHHHHHHHHHS-TT---EEEE-SSS-B-TTS-BEEEEESSSSS-HHHHHHTSTTEEE-TTTTTT-GGGGSTTTHHHHT-

Sequence (100 aa):
GETLGIDGVPTRLSLVRAGPGDGAASLLLSECEPGSWVTVDIDDAMPIDAAGAPVAAVHCGGEAPVNAALVGSDHASVDGDMCASSEFALHEWAVRGCAG

Foldseek 3Di:
DQWDQDPNATAGEAQKDFDDDCVLVVLCCVQAPPPADKDWAFFPQDQADPVRGGYTFMHRPDPHGSSLVRCVDPGIHGPQVRLVGGPCCPPPSNVVRNVD

pLDDT: mean 94.97, std 4.16, range [62.34, 98.38]